Protein AF-A0A1M4UR06-F1 (afdb_monomer)

Nearest PDB structures (foldseek):
  6m9y-assembly1_C  TM=3.790E-01  e=8.085E-01  Branchiostoma floridae
  8igd-assembly1_A  TM=4.804E-01  e=3.059E+00  Arabidopsis thaliana
  8b9g-assembly1_A  TM=4.736E-01  e=4.671E+00  Drosophila melanogaster
  2rs7-assembly1_A  TM=3.138E-01  e=3.667E+00  Mus musculus

Radius of gyration: 26.56 Å; Cα contacts (8 Å, |Δi|>4): 134; chains: 1; bounding box: 46×49×88 Å

Mean predicted aligned error: 16.41 Å

Structure (mmCIF, N/CA/C/O backbone):
data_AF-A0A1M4UR06-F1
#
_entry.id   AF-A0A1M4UR06-F1
#
loop_
_atom_site.group_PDB
_atom_site.id
_atom_site.type_symbol
_atom_site.label_atom_id
_atom_site.label_alt_id
_atom_site.label_comp_id
_atom_site.label_asym_id
_atom_site.label_entity_id
_atom_site.label_seq_id
_atom_site.pdbx_PDB_ins_code
_atom_site.Cartn_x
_atom_site.Cartn_y
_atom_site.Cartn_z
_atom_site.occupancy
_atom_site.B_iso_or_equiv
_atom_site.auth_seq_id
_atom_site.auth_comp_id
_atom_site.auth_asym_id
_atom_site.auth_atom_id
_atom_site.pdbx_PDB_model_num
ATOM 1 N N . MET A 1 1 ? 0.671 31.818 74.593 1.00 42.94 1 MET A N 1
ATOM 2 C CA . MET A 1 1 ? 0.833 32.133 73.160 1.00 42.94 1 MET A CA 1
ATOM 3 C C . MET A 1 1 ? 1.018 30.823 72.368 1.00 42.94 1 MET A C 1
ATOM 5 O O . MET A 1 1 ? 2.056 30.606 71.779 1.00 42.94 1 MET A O 1
ATOM 9 N N . LYS A 1 2 ? 0.230 29.748 72.499 1.00 44.72 2 LYS A N 1
ATOM 10 C CA . LYS A 1 2 ? -1.156 29.493 72.053 1.00 44.72 2 LYS A CA 1
ATOM 11 C C . LYS A 1 2 ? -1.647 30.435 70.944 1.00 44.72 2 LYS A C 1
ATOM 13 O O . LYS A 1 2 ? -1.823 31.611 71.225 1.00 44.72 2 LYS A O 1
ATOM 18 N N . SER A 1 3 ? -1.887 29.864 69.756 1.00 50.59 3 SER A N 1
ATOM 19 C CA . SER A 1 3 ? -2.473 30.480 68.553 1.00 50.59 3 SER A CA 1
ATOM 20 C C . SER A 1 3 ? -1.582 31.484 67.808 1.00 50.59 3 SER A C 1
ATOM 22 O O . SER A 1 3 ? -1.768 32.674 68.020 1.00 50.59 3 SER A O 1
ATOM 24 N N . LEU A 1 4 ? -0.671 31.029 66.923 1.00 48.59 4 LEU A N 1
ATOM 25 C CA . LEU A 1 4 ? -0.334 31.772 65.679 1.00 48.59 4 LEU A CA 1
ATOM 26 C C . LEU A 1 4 ? 0.623 31.093 64.664 1.00 48.59 4 LEU A C 1
ATOM 28 O O . LEU A 1 4 ? 1.132 31.776 63.786 1.00 48.59 4 LEU A O 1
ATOM 32 N N . PHE A 1 5 ? 0.885 29.782 64.726 1.00 40.44 5 PHE A N 1
ATOM 33 C CA . PHE A 1 5 ? 1.752 29.104 63.733 1.00 40.44 5 PHE A CA 1
ATOM 34 C C . PHE A 1 5 ? 1.086 27.906 63.031 1.00 40.44 5 PHE A C 1
ATOM 36 O O . PHE A 1 5 ? 1.762 27.078 62.431 1.00 40.44 5 PHE A O 1
ATOM 43 N N . LEU A 1 6 ? -0.250 27.818 63.077 1.00 42.38 6 LEU A N 1
ATOM 44 C CA . LEU A 1 6 ? -1.029 26.707 62.502 1.00 42.38 6 LEU A CA 1
ATOM 45 C C . LEU A 1 6 ? -1.908 27.124 61.304 1.00 42.38 6 LEU A C 1
ATOM 47 O O . LEU A 1 6 ? -2.888 26.457 60.990 1.00 42.38 6 LEU A O 1
ATOM 51 N N . THR A 1 7 ? -1.583 28.233 60.640 1.00 47.56 7 THR A N 1
ATOM 52 C CA . THR A 1 7 ? -2.361 28.778 59.506 1.00 47.56 7 THR A CA 1
ATOM 53 C C . THR A 1 7 ? -1.515 29.059 58.263 1.00 47.56 7 THR A C 1
ATOM 55 O O . THR A 1 7 ? -1.962 29.759 57.363 1.00 47.56 7 THR A O 1
ATOM 58 N N . LEU A 1 8 ? -0.321 28.464 58.157 1.00 40.97 8 LEU A N 1
ATOM 59 C CA . LEU A 1 8 ? 0.510 28.527 56.943 1.00 40.97 8 LEU A CA 1
ATOM 60 C C . LEU A 1 8 ? 0.786 27.145 56.327 1.00 40.97 8 LEU A C 1
ATOM 62 O O . LEU A 1 8 ? 1.807 26.927 55.688 1.00 40.97 8 LEU A O 1
ATOM 66 N N . PHE A 1 9 ? -0.141 26.206 56.531 1.00 39.69 9 PHE A N 1
ATOM 67 C CA . PHE A 1 9 ? -0.163 24.899 55.858 1.00 39.69 9 PHE A CA 1
ATOM 68 C C . PHE A 1 9 ? -1.568 24.513 55.354 1.00 39.69 9 PHE A C 1
ATOM 70 O O . PHE A 1 9 ? -1.795 23.379 54.944 1.00 39.69 9 PHE A O 1
ATOM 77 N N . LEU A 1 10 ? -2.517 25.461 55.368 1.00 44.19 10 LEU A N 1
ATOM 78 C CA . LEU A 1 10 ? -3.932 25.235 55.041 1.00 44.19 10 LEU A CA 1
ATOM 79 C C . LEU A 1 10 ? -4.456 26.155 53.918 1.00 44.19 10 LEU A C 1
ATOM 81 O O . LEU A 1 10 ? -5.643 26.455 53.865 1.00 44.19 10 LEU A O 1
ATOM 85 N N . ALA A 1 11 ? -3.572 26.615 53.026 1.00 42.38 11 ALA A N 1
ATOM 86 C CA . ALA A 1 11 ? -3.932 27.448 51.869 1.00 42.38 11 ALA A CA 1
ATOM 87 C C . ALA A 1 11 ? -3.162 27.084 50.580 1.00 42.38 11 ALA A C 1
ATOM 89 O O . ALA A 1 11 ? -3.052 27.901 49.672 1.00 42.38 11 ALA A O 1
ATOM 90 N N . PHE A 1 12 ? -2.637 25.856 50.481 1.00 42.91 12 PHE A N 1
ATOM 91 C CA . PHE A 1 12 ? -2.037 25.321 49.245 1.00 42.91 12 PHE A CA 1
ATOM 92 C C . PHE A 1 12 ? -2.711 24.014 48.793 1.00 42.91 12 PHE A C 1
ATOM 94 O O . PHE A 1 12 ? -2.084 23.132 48.218 1.00 42.91 12 PHE A O 1
ATOM 101 N N . THR A 1 13 ? -4.002 23.852 49.085 1.00 44.31 13 THR A N 1
ATOM 102 C CA . THR A 1 13 ? -4.787 22.685 48.642 1.00 44.31 13 THR A CA 1
ATOM 103 C C . THR A 1 13 ? -5.923 23.034 47.687 1.00 44.31 13 THR A C 1
ATOM 105 O O . THR A 1 13 ? -6.651 22.138 47.272 1.00 44.31 13 THR A O 1
ATOM 108 N N . TRP A 1 14 ? -6.052 24.290 47.254 1.00 47.56 14 TRP A N 1
ATOM 109 C CA . TRP A 1 14 ? -7.056 24.687 46.263 1.00 47.56 14 TRP A CA 1
ATOM 110 C C . TRP A 1 14 ? -6.437 25.449 45.100 1.00 47.56 14 TRP A C 1
ATOM 112 O O . TRP A 1 14 ? -6.390 26.674 45.105 1.00 47.56 14 TRP A O 1
ATOM 122 N N . SER A 1 15 ? -5.953 24.673 44.128 1.00 47.75 15 SER A N 1
ATOM 123 C CA . SER A 1 15 ? -5.701 24.960 42.701 1.00 47.75 15 SER A CA 1
ATOM 124 C C . SER A 1 15 ? -4.523 24.057 42.325 1.00 47.75 15 SER A C 1
ATOM 126 O O . SER A 1 15 ? -3.389 24.357 42.660 1.00 47.75 15 SER A O 1
ATOM 128 N N . ILE A 1 16 ? -4.682 22.876 41.737 1.00 55.50 16 ILE A N 1
ATOM 129 C CA . ILE A 1 16 ? -5.225 22.622 40.403 1.00 55.50 16 ILE A CA 1
ATOM 130 C C . ILE A 1 16 ? -5.598 21.130 40.369 1.00 55.50 16 ILE A C 1
ATOM 132 O O . ILE A 1 16 ? -4.720 20.273 40.428 1.00 55.50 16 ILE A O 1
ATOM 136 N N . THR A 1 17 ? -6.882 20.795 40.255 1.00 46.97 17 THR A N 1
ATOM 137 C CA . THR A 1 17 ? -7.298 19.464 39.778 1.00 46.97 17 THR A CA 1
ATOM 138 C C . THR A 1 17 ? -8.282 19.606 38.629 1.00 46.97 17 THR A C 1
ATOM 140 O O . THR A 1 17 ? -9.327 18.976 38.601 1.00 46.97 17 THR A O 1
ATOM 143 N N . ASP A 1 18 ? -7.895 20.351 37.595 1.00 48.59 18 ASP A N 1
ATOM 144 C CA . ASP A 1 18 ? -8.393 20.058 36.251 1.00 48.59 18 ASP A CA 1
ATOM 145 C C . ASP A 1 18 ? -7.539 18.946 35.635 1.00 48.59 18 ASP A C 1
ATOM 147 O O . ASP A 1 18 ? -6.955 19.071 34.557 1.00 48.59 18 ASP A O 1
ATOM 151 N N . VAL A 1 19 ? -7.490 17.797 36.317 1.00 48.28 19 VAL A N 1
ATOM 152 C CA . VAL A 1 19 ? -7.328 16.544 35.590 1.00 48.28 19 VAL A CA 1
ATOM 153 C C . VAL A 1 19 ? -8.637 16.415 34.832 1.00 48.28 19 VAL A C 1
ATOM 155 O O . VAL A 1 19 ? -9.626 15.912 35.360 1.00 48.28 19 VAL A O 1
ATOM 158 N N . LYS A 1 20 ? -8.673 16.895 33.583 1.00 52.97 20 LYS A N 1
ATOM 159 C CA . LYS A 1 20 ? -9.646 16.387 32.621 1.00 52.97 20 LYS A CA 1
ATOM 160 C C . LYS A 1 20 ? -9.316 14.916 32.429 1.00 52.97 20 LYS A C 1
ATOM 162 O O . LYS A 1 20 ? -8.646 14.538 31.473 1.00 52.97 20 LYS A O 1
ATOM 167 N N . ALA A 1 21 ? -9.762 14.103 33.381 1.00 46.97 21 ALA A N 1
ATOM 168 C CA . ALA A 1 21 ? -9.947 12.686 33.223 1.00 46.97 21 ALA A CA 1
ATOM 169 C C . ALA A 1 21 ? -10.953 12.580 32.084 1.00 46.97 21 ALA A C 1
ATOM 171 O O . ALA A 1 21 ? -12.165 12.667 32.272 1.00 46.97 21 ALA A O 1
ATOM 172 N N . GLN A 1 22 ? -10.433 12.537 30.862 1.00 53.06 22 GLN A N 1
ATOM 173 C CA . GLN A 1 22 ? -11.206 12.077 29.735 1.00 53.06 22 GLN A CA 1
ATOM 174 C C . GLN A 1 22 ? -11.697 10.703 30.159 1.00 53.06 22 GLN A C 1
ATOM 176 O O . GLN A 1 22 ? -10.894 9.822 30.462 1.00 53.06 22 GLN A O 1
ATOM 181 N N . ASP A 1 23 ? -13.013 10.613 30.313 1.00 65.62 23 ASP A N 1
ATOM 182 C CA . ASP A 1 23 ? -13.714 9.455 30.837 1.00 65.62 23 ASP A CA 1
ATOM 183 C C . ASP A 1 23 ? -13.078 8.176 30.259 1.00 65.62 23 ASP A C 1
ATOM 185 O O . ASP A 1 23 ? -13.069 8.008 29.032 1.00 65.62 23 ASP A O 1
ATOM 189 N N . PRO A 1 24 ? -12.469 7.311 31.092 1.00 69.25 24 PRO A N 1
ATOM 190 C CA . PRO A 1 24 ? -11.714 6.158 30.609 1.00 69.25 24 PRO A CA 1
ATOM 191 C C . PRO A 1 24 ? -12.580 5.222 29.756 1.00 69.25 24 PRO A C 1
ATOM 193 O O . PRO A 1 24 ? -12.055 4.509 28.896 1.00 69.25 24 PRO A O 1
ATOM 196 N N . VAL A 1 25 ? -13.906 5.270 29.931 1.00 73.50 25 VAL A N 1
ATOM 197 C CA . VAL A 1 25 ? -14.874 4.589 29.067 1.00 73.50 25 VAL A CA 1
ATOM 198 C C . VAL A 1 25 ? -14.854 5.185 27.657 1.00 73.50 25 VAL A C 1
ATOM 200 O O . VAL A 1 25 ? -14.734 4.443 26.683 1.00 73.50 25 VAL A O 1
ATOM 203 N N . LYS A 1 26 ? -14.874 6.516 27.530 1.00 74.88 26 LYS A N 1
ATOM 204 C CA . LYS A 1 26 ? -14.858 7.218 26.236 1.00 74.88 26 LYS A CA 1
ATOM 205 C C . LYS A 1 26 ? -13.547 7.026 25.485 1.00 74.88 26 LYS A C 1
ATOM 207 O O . LYS A 1 26 ? -13.593 6.815 24.277 1.00 74.88 26 LYS A O 1
ATOM 212 N N . ILE A 1 27 ? -12.399 7.028 26.169 1.00 75.12 27 ILE A N 1
ATOM 213 C CA . ILE A 1 27 ? -11.103 6.773 25.511 1.00 75.12 27 ILE A CA 1
ATOM 214 C C . ILE A 1 27 ? -11.058 5.348 24.953 1.00 75.12 27 ILE A C 1
ATOM 216 O O . ILE A 1 27 ? -10.698 5.152 23.793 1.00 75.12 27 ILE A O 1
ATOM 220 N N . LYS A 1 28 ? -11.468 4.345 25.742 1.00 75.69 28 LYS A N 1
ATOM 221 C CA . LYS A 1 28 ? -11.537 2.953 25.268 1.00 75.69 28 LYS A CA 1
ATOM 222 C C . LYS A 1 28 ? -12.495 2.805 24.090 1.00 75.69 28 LYS A C 1
ATOM 224 O O . LYS A 1 28 ? -12.183 2.100 23.130 1.00 75.69 28 LYS A O 1
ATOM 229 N N . GLN A 1 29 ? -13.637 3.482 24.140 1.00 81.31 29 GLN A N 1
ATOM 230 C CA . GLN A 1 29 ? -14.634 3.442 23.079 1.00 81.31 29 GLN A CA 1
ATOM 231 C C . GLN A 1 29 ? -14.113 4.099 21.793 1.00 81.31 29 GLN A C 1
ATOM 233 O O . GLN A 1 29 ? -14.217 3.501 20.727 1.00 81.31 29 GLN A O 1
ATOM 238 N N . GLN A 1 30 ? -13.463 5.262 21.886 1.00 77.69 30 GLN A N 1
ATOM 239 C CA . GLN A 1 30 ? -12.812 5.928 20.752 1.00 77.69 30 GLN A CA 1
ATOM 240 C C . GLN A 1 30 ? -11.673 5.090 20.164 1.00 77.69 30 GLN A C 1
ATOM 242 O O . GLN A 1 30 ? -11.604 4.932 18.949 1.00 77.69 30 GLN A O 1
ATOM 247 N N . ALA A 1 31 ? -10.834 4.482 21.006 1.00 76.88 31 ALA A N 1
ATOM 248 C CA . ALA A 1 31 ? -9.782 3.572 20.556 1.00 76.88 31 ALA A CA 1
ATOM 249 C C . ALA A 1 31 ? -10.362 2.341 19.840 1.00 76.88 31 ALA A C 1
ATOM 251 O O . ALA A 1 31 ? -9.825 1.904 18.827 1.00 76.88 31 ALA A O 1
ATOM 252 N N . THR A 1 32 ? -11.494 1.818 20.319 1.00 79.88 32 THR A N 1
ATOM 253 C CA . THR A 1 32 ? -12.195 0.687 19.691 1.00 79.88 32 THR A CA 1
ATOM 254 C C . THR A 1 32 ? -12.816 1.084 18.353 1.00 79.88 32 THR A C 1
ATOM 256 O O . THR A 1 32 ? -12.733 0.324 17.392 1.00 79.88 32 THR A O 1
ATOM 259 N N . ILE A 1 33 ? -13.411 2.277 18.258 1.00 82.94 33 ILE A N 1
ATOM 260 C CA . ILE A 1 33 ? -13.949 2.824 17.004 1.00 82.94 33 ILE A CA 1
ATOM 261 C C . ILE A 1 33 ? -12.820 3.018 15.991 1.00 82.94 33 ILE A C 1
ATOM 263 O O . ILE A 1 33 ? -12.946 2.569 14.856 1.00 82.94 33 ILE A O 1
ATOM 267 N N . MET A 1 34 ? -11.696 3.599 16.413 1.00 80.31 34 MET A N 1
ATOM 268 C CA . MET A 1 34 ? -10.524 3.806 15.564 1.00 80.31 34 MET A CA 1
ATOM 269 C C . MET A 1 34 ? -9.916 2.477 15.096 1.00 80.31 34 MET A C 1
ATOM 271 O O . MET A 1 34 ? -9.649 2.313 13.908 1.00 80.31 34 MET A O 1
ATOM 275 N N . ALA A 1 35 ? -9.750 1.506 15.999 1.00 73.62 35 ALA A N 1
ATOM 276 C CA . ALA A 1 35 ? -9.251 0.175 15.661 1.00 73.62 35 ALA A CA 1
ATOM 277 C C . ALA A 1 35 ? -10.191 -0.541 14.680 1.00 73.62 35 ALA A C 1
ATOM 279 O O . ALA A 1 35 ? -9.749 -1.055 13.657 1.00 73.62 35 ALA A O 1
ATOM 280 N N . ASN A 1 36 ? -11.502 -0.515 14.931 1.00 76.19 36 ASN A N 1
ATOM 281 C CA . ASN A 1 36 ? -12.487 -1.099 14.024 1.00 76.19 36 ASN A CA 1
ATOM 282 C C . ASN A 1 36 ? -12.512 -0.399 12.661 1.00 76.19 36 ASN A C 1
ATOM 284 O O . ASN A 1 36 ? -12.626 -1.082 11.648 1.00 76.19 36 ASN A O 1
ATOM 288 N N . ALA A 1 37 ? -12.393 0.930 12.619 1.00 80.25 37 ALA A N 1
ATOM 289 C CA . ALA A 1 37 ? -12.311 1.690 11.376 1.00 80.25 37 ALA A CA 1
ATOM 290 C C . ALA A 1 37 ? -11.049 1.327 10.581 1.00 80.25 37 ALA A C 1
ATOM 292 O O . ALA A 1 37 ? -11.129 1.101 9.376 1.00 80.25 37 ALA A O 1
ATOM 293 N N . PHE A 1 38 ? -9.909 1.159 11.260 1.00 77.25 38 PHE A N 1
ATOM 294 C CA . PHE A 1 38 ? -8.671 0.672 10.652 1.00 77.25 38 PHE A CA 1
ATOM 295 C C . PHE A 1 38 ? -8.847 -0.728 10.043 1.00 77.25 38 PHE A C 1
ATOM 297 O O . PHE A 1 38 ? -8.577 -0.920 8.859 1.00 77.25 38 PHE A O 1
ATOM 304 N N . PHE A 1 39 ? -9.366 -1.694 10.810 1.00 73.50 39 PHE A N 1
ATOM 305 C CA . PHE A 1 39 ? -9.543 -3.073 10.332 1.00 73.50 39 PHE A CA 1
ATOM 306 C C . PHE A 1 39 ? -10.601 -3.217 9.240 1.00 73.50 39 PHE A C 1
ATOM 308 O O . PHE A 1 39 ? -10.466 -4.067 8.364 1.00 73.50 39 PHE A O 1
ATOM 315 N N . LYS A 1 40 ? -11.651 -2.394 9.276 1.00 75.38 40 LYS A N 1
ATOM 316 C CA . LYS A 1 40 ? -12.699 -2.378 8.248 1.00 75.38 40 LYS A CA 1
ATOM 317 C C . LYS A 1 40 ? -12.300 -1.581 7.004 1.00 75.38 40 LYS A C 1
ATOM 319 O O . LYS A 1 40 ? -13.082 -1.527 6.061 1.00 75.38 40 LYS A O 1
ATOM 324 N N . GLY A 1 41 ? -11.113 -0.968 6.988 1.00 68.25 41 GLY A N 1
ATOM 325 C CA . GLY A 1 41 ? -10.675 -0.108 5.891 1.00 68.25 41 GLY A CA 1
ATOM 326 C C . GLY A 1 41 ? -11.516 1.166 5.747 1.00 68.25 41 GLY A C 1
ATOM 327 O O . GLY A 1 41 ? -11.495 1.790 4.688 1.00 68.25 41 GLY A O 1
ATOM 328 N N . ASP A 1 42 ? -12.247 1.564 6.792 1.00 79.62 42 ASP A N 1
ATOM 329 C CA . ASP A 1 42 ? -12.998 2.817 6.830 1.00 79.62 42 ASP A CA 1
ATOM 330 C C . ASP A 1 42 ? -12.034 3.968 7.124 1.00 79.62 42 ASP A C 1
ATOM 332 O O . ASP A 1 42 ? -11.854 4.431 8.255 1.00 79.62 42 ASP A O 1
ATOM 336 N N . LEU A 1 43 ? -11.371 4.405 6.058 1.00 76.50 43 LEU A N 1
ATOM 337 C CA . LEU A 1 43 ? -10.371 5.461 6.113 1.00 76.50 43 LEU A CA 1
ATOM 338 C C . LEU A 1 43 ? -10.972 6.804 6.543 1.00 76.50 43 LEU A C 1
ATOM 340 O O . LEU A 1 43 ? -10.262 7.608 7.139 1.00 76.50 43 LEU A O 1
ATOM 344 N N . ASN A 1 44 ? -12.258 7.055 6.283 1.00 80.69 44 ASN A N 1
ATOM 345 C CA . ASN A 1 44 ? -12.897 8.312 6.666 1.00 80.69 44 ASN A CA 1
ATOM 346 C C . ASN A 1 44 ? -13.006 8.418 8.183 1.00 80.69 44 ASN A C 1
ATOM 348 O O . ASN A 1 44 ? -12.467 9.366 8.756 1.00 80.69 44 ASN A O 1
ATOM 352 N N . THR A 1 45 ? -13.596 7.401 8.812 1.00 80.94 45 THR A N 1
ATOM 353 C CA . THR A 1 45 ? -13.702 7.318 10.269 1.00 80.94 45 THR A CA 1
ATOM 354 C C . THR A 1 45 ? -12.316 7.237 10.908 1.00 80.94 45 THR A C 1
ATOM 356 O O . THR A 1 45 ? -12.047 7.923 11.889 1.00 80.94 45 THR A O 1
ATOM 359 N N . LEU A 1 46 ? -11.375 6.482 10.332 1.00 80.06 46 LEU A N 1
ATOM 360 C CA . LEU A 1 46 ? -10.007 6.419 10.855 1.00 80.06 46 LEU A CA 1
ATOM 361 C C . LEU A 1 46 ? -9.360 7.808 10.944 1.00 80.06 46 LEU A C 1
ATOM 363 O O . LEU A 1 46 ? -8.745 8.138 11.956 1.00 80.06 46 LEU A O 1
ATOM 367 N N . MET A 1 47 ? -9.502 8.627 9.902 1.00 80.62 47 MET A N 1
ATOM 368 C CA . MET A 1 47 ? -8.925 9.969 9.874 1.00 80.62 47 MET A CA 1
ATOM 369 C C . MET A 1 47 ? -9.633 10.915 10.849 1.00 80.62 47 MET A C 1
ATOM 371 O O . MET A 1 47 ? -8.959 11.704 11.499 1.00 80.62 47 MET A O 1
ATOM 375 N N . ASP A 1 48 ? -10.955 10.812 10.996 1.00 86.12 48 ASP A N 1
ATOM 376 C CA . ASP A 1 48 ? -11.732 11.688 11.884 1.00 86.12 48 ASP A CA 1
ATOM 377 C C . ASP A 1 48 ? -11.426 11.430 13.370 1.00 86.12 48 ASP A C 1
ATOM 379 O O . ASP A 1 48 ? -11.471 12.346 14.191 1.00 86.12 48 ASP A O 1
ATOM 383 N N . TYR A 1 49 ? -11.035 10.196 13.703 1.00 83.00 49 TYR A N 1
ATOM 384 C CA . TYR A 1 49 ? -10.590 9.803 15.043 1.00 83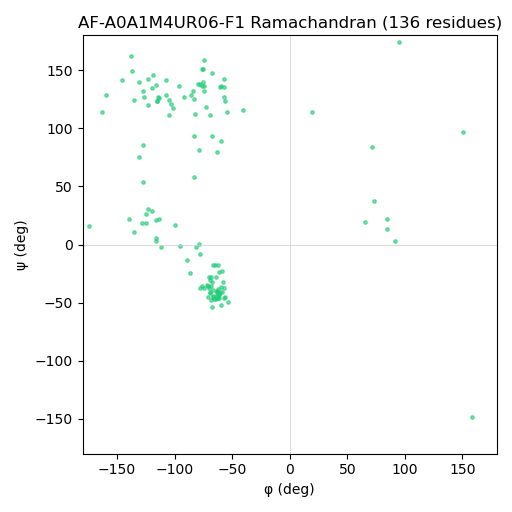.00 49 TYR A CA 1
ATOM 385 C C . TYR A 1 49 ? -9.058 9.835 15.216 1.00 83.00 49 TYR A C 1
ATOM 387 O O . TYR A 1 49 ? -8.556 9.576 16.311 1.00 83.00 49 TYR A O 1
ATOM 395 N N . THR A 1 50 ? -8.293 10.184 14.174 1.00 80.06 50 THR A N 1
ATOM 396 C CA . THR A 1 50 ? -6.836 10.363 14.274 1.00 80.06 50 THR A CA 1
ATOM 397 C C . THR A 1 50 ? -6.511 11.731 14.868 1.00 80.06 50 THR A C 1
ATOM 399 O O . THR A 1 50 ? -7.097 12.747 14.500 1.00 80.06 50 THR A O 1
ATOM 402 N N . TYR A 1 51 ? -5.523 11.788 15.766 1.00 78.88 51 TYR A N 1
ATOM 403 C CA . TYR A 1 51 ? -5.130 13.045 16.401 1.00 78.88 51 TYR A CA 1
ATOM 404 C C . TYR A 1 51 ? -4.737 14.117 15.355 1.00 78.88 51 TYR A C 1
ATOM 406 O O . TYR A 1 51 ? -3.841 13.870 14.540 1.00 78.88 51 TYR A O 1
ATOM 414 N N . PRO A 1 52 ? -5.323 15.333 15.384 1.00 77.19 52 PRO A N 1
ATOM 415 C CA . PRO A 1 52 ? -5.169 16.322 14.311 1.00 77.19 52 PRO A CA 1
ATOM 416 C C . PRO A 1 52 ? -3.725 16.734 14.013 1.00 77.19 52 PRO A C 1
ATOM 418 O O . PRO A 1 52 ? -3.378 17.000 12.865 1.00 77.19 52 PRO A O 1
ATOM 421 N N . LYS A 1 53 ? -2.843 16.752 15.022 1.00 76.81 53 LYS A N 1
ATOM 422 C CA . LYS A 1 53 ? -1.421 17.068 14.798 1.00 76.81 53 LYS A CA 1
ATOM 423 C C . LYS A 1 53 ? -0.690 15.964 14.031 1.00 76.81 53 LYS A C 1
ATOM 425 O O . LYS A 1 53 ? 0.272 16.270 13.335 1.00 76.81 53 LYS A O 1
ATOM 430 N N . VAL A 1 54 ? -1.134 14.709 14.143 1.00 72.75 54 VAL A N 1
ATOM 431 C CA . VAL A 1 54 ? -0.606 13.595 13.339 1.00 72.75 54 VAL A CA 1
ATOM 432 C C . VAL A 1 54 ? -1.022 13.792 11.887 1.00 72.75 54 VAL A C 1
ATOM 434 O O . VAL A 1 54 ? -0.158 13.798 11.020 1.00 72.75 54 VAL A O 1
ATOM 437 N N . LEU A 1 55 ? -2.301 14.096 11.633 1.00 76.06 55 LEU A N 1
ATOM 438 C CA . LEU A 1 55 ? -2.788 14.415 10.285 1.00 76.06 55 LEU A CA 1
ATOM 439 C C . LEU A 1 55 ? -2.022 15.587 9.666 1.00 76.06 55 LEU A C 1
ATOM 441 O O . LEU A 1 55 ? -1.585 15.502 8.522 1.00 76.06 55 LEU A O 1
ATOM 445 N N . ALA A 1 56 ? -1.821 16.664 10.429 1.00 75.50 56 ALA A N 1
ATOM 446 C CA . ALA A 1 56 ? -1.085 17.836 9.969 1.00 75.50 56 ALA A CA 1
ATOM 447 C C . ALA A 1 56 ? 0.376 17.499 9.620 1.00 75.50 56 ALA A C 1
ATOM 449 O O . ALA A 1 56 ? 0.862 17.901 8.565 1.00 75.50 56 ALA A O 1
ATOM 450 N N . ARG A 1 57 ? 1.061 16.706 10.457 1.00 74.00 57 ARG A N 1
ATOM 451 C CA . ARG A 1 57 ? 2.445 16.263 10.201 1.00 74.00 57 ARG A CA 1
ATOM 452 C C . ARG A 1 57 ? 2.556 15.279 9.035 1.00 74.00 57 ARG A C 1
ATOM 454 O O . ARG A 1 57 ? 3.560 15.299 8.334 1.00 74.00 57 ARG A O 1
ATOM 461 N N . SER A 1 58 ? 1.529 14.470 8.788 1.00 62.72 58 SER A N 1
ATOM 462 C CA . SER A 1 58 ? 1.456 13.556 7.641 1.00 62.72 58 SER A CA 1
ATOM 463 C C . SER A 1 58 ? 1.072 14.247 6.324 1.00 62.72 58 SER A C 1
ATOM 465 O O . SER A 1 58 ? 0.998 13.585 5.291 1.00 62.72 58 SER A O 1
ATOM 467 N N . GLY A 1 59 ? 0.851 15.569 6.323 1.00 73.44 59 GLY A N 1
ATOM 468 C CA . GLY A 1 59 ? 0.484 16.337 5.128 1.00 73.44 59 GLY A CA 1
ATOM 469 C C . GLY A 1 59 ? -1.014 16.334 4.804 1.00 73.44 59 GLY A C 1
ATOM 470 O O . GLY A 1 59 ? -1.388 16.574 3.658 1.00 73.44 59 GLY A O 1
ATOM 471 N N . GLY A 1 60 ? -1.867 16.068 5.797 1.00 79.00 60 GLY A N 1
ATOM 472 C CA . GLY A 1 60 ? -3.327 16.120 5.708 1.00 79.00 60 GLY A CA 1
ATOM 473 C C . GLY A 1 60 ? -4.002 14.778 5.403 1.00 79.00 60 GLY A C 1
ATOM 474 O O . GLY A 1 60 ? -3.350 13.770 5.121 1.00 79.00 60 GLY A O 1
ATOM 475 N N . LYS A 1 61 ? -5.344 14.788 5.442 1.00 71.12 61 LYS A N 1
ATOM 476 C CA . LYS A 1 61 ? -6.216 13.610 5.252 1.00 71.12 61 LYS A CA 1
ATOM 477 C C . LYS A 1 61 ? -5.894 12.870 3.944 1.00 71.12 61 LYS A C 1
ATOM 479 O O . LYS A 1 61 ? -5.615 11.677 3.945 1.00 71.12 61 LYS A O 1
ATOM 484 N N . ALA A 1 62 ? -5.815 13.608 2.836 1.00 67.75 62 ALA A N 1
ATOM 485 C CA . ALA A 1 62 ? -5.552 13.044 1.510 1.00 67.75 62 ALA A CA 1
ATOM 486 C C . ALA A 1 62 ? -4.188 12.336 1.404 1.00 67.75 62 ALA A C 1
ATOM 488 O O . ALA A 1 62 ? -4.089 11.246 0.843 1.00 67.75 62 ALA A O 1
ATOM 489 N N . LYS A 1 63 ? -3.132 12.931 1.971 1.00 64.12 63 LYS A N 1
ATOM 490 C CA . LYS A 1 63 ? -1.767 12.398 1.875 1.00 64.12 63 LYS A CA 1
ATOM 491 C C . LYS A 1 63 ? -1.581 11.171 2.764 1.00 64.12 63 LYS A C 1
ATOM 493 O O . LYS A 1 63 ? -0.963 10.196 2.353 1.00 64.12 63 LYS A O 1
ATOM 498 N N . MET A 1 64 ? -2.202 11.170 3.940 1.00 67.25 64 MET A N 1
ATOM 499 C CA . MET A 1 64 ? -2.180 10.014 4.829 1.00 67.25 64 MET A CA 1
ATOM 500 C C . MET A 1 64 ? -3.016 8.845 4.290 1.00 67.25 64 MET A C 1
ATOM 502 O O . MET A 1 64 ? -2.574 7.703 4.387 1.00 67.25 64 MET A O 1
ATOM 506 N N . MET A 1 65 ? -4.152 9.108 3.632 1.00 63.84 65 MET A N 1
ATOM 507 C CA . MET A 1 65 ? -4.886 8.076 2.886 1.00 63.84 65 MET A CA 1
ATOM 508 C C . MET A 1 65 ? -4.038 7.445 1.771 1.00 63.84 65 MET A C 1
ATOM 510 O O . MET A 1 65 ? -4.135 6.240 1.545 1.00 63.84 65 MET A O 1
ATOM 514 N N . ALA A 1 66 ? -3.189 8.228 1.098 1.00 60.03 66 ALA A N 1
ATOM 515 C CA . ALA A 1 66 ? -2.264 7.707 0.093 1.00 60.03 66 ALA A CA 1
ATOM 516 C C . ALA A 1 66 ? -1.144 6.849 0.718 1.00 60.03 66 ALA A C 1
ATOM 518 O O . ALA A 1 66 ? -0.850 5.771 0.200 1.00 60.03 66 ALA A O 1
ATOM 519 N N . SER A 1 67 ? -0.578 7.266 1.859 1.00 54.56 67 SER A N 1
ATOM 520 C CA . SER A 1 67 ? 0.504 6.542 2.550 1.00 54.56 67 SER A CA 1
ATOM 521 C C . SER A 1 67 ? 0.058 5.249 3.235 1.00 54.56 67 SER A C 1
ATOM 523 O O . SER A 1 67 ? 0.800 4.273 3.231 1.00 54.56 67 SER A O 1
ATOM 525 N N . ILE A 1 68 ? -1.160 5.200 3.791 1.00 61.38 68 ILE A N 1
ATOM 526 C CA . ILE A 1 68 ? -1.720 3.971 4.395 1.00 61.38 68 ILE A CA 1
ATOM 527 C C . ILE A 1 68 ? -1.847 2.858 3.346 1.00 61.38 68 ILE A C 1
ATOM 529 O O . ILE A 1 68 ? -1.840 1.673 3.670 1.00 61.38 68 ILE A O 1
ATOM 533 N N . LYS A 1 69 ? -1.939 3.239 2.072 1.00 57.06 69 LYS A N 1
ATOM 534 C CA . LYS A 1 69 ? -2.207 2.315 0.985 1.00 57.06 69 LYS A CA 1
ATOM 535 C C . LYS A 1 69 ? -0.930 1.657 0.434 1.00 57.06 69 LYS A C 1
ATOM 537 O O . LYS A 1 69 ? -1.054 0.586 -0.157 1.00 57.06 69 LYS A O 1
ATOM 542 N N . LYS A 1 70 ? 0.264 2.269 0.568 1.00 60.47 70 LYS A N 1
ATOM 543 C CA . LYS A 1 70 ? 1.500 1.844 -0.137 1.00 60.47 70 LYS A CA 1
ATOM 544 C C . LYS A 1 70 ? 2.784 2.353 0.542 1.00 60.47 70 LYS A C 1
ATOM 546 O O . LYS A 1 70 ? 2.933 3.558 0.724 1.00 60.47 70 LYS A O 1
ATOM 551 N N . ILE A 1 71 ? 3.746 1.464 0.825 1.00 64.88 71 ILE A N 1
ATOM 552 C CA . ILE A 1 71 ? 5.119 1.846 1.213 1.00 64.88 71 ILE A CA 1
ATOM 553 C C . ILE A 1 71 ? 6.045 1.594 0.010 1.00 64.88 71 ILE A C 1
ATOM 555 O O . ILE A 1 71 ? 6.243 0.432 -0.357 1.00 64.88 71 ILE A O 1
ATOM 559 N N . PRO A 1 72 ? 6.593 2.635 -0.642 1.00 66.12 72 PRO A N 1
ATOM 560 C CA . PRO A 1 72 ? 7.565 2.449 -1.713 1.00 66.12 72 PRO A CA 1
ATOM 561 C C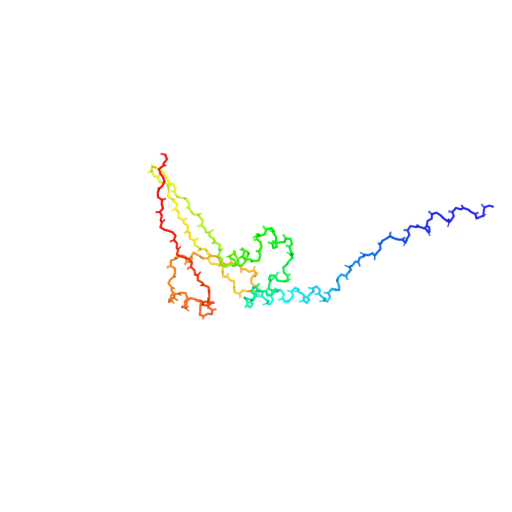 . PRO A 1 72 ? 8.928 2.032 -1.142 1.00 66.12 72 PRO A C 1
ATOM 563 O O . PRO A 1 72 ? 9.438 2.647 -0.208 1.00 66.12 72 PRO A O 1
ATOM 566 N N . GLN A 1 73 ? 9.532 0.997 -1.725 1.00 75.31 73 GLN A N 1
ATOM 567 C CA . GLN A 1 73 ? 10.913 0.589 -1.475 1.00 75.31 73 GLN A CA 1
ATOM 568 C C . GLN A 1 73 ? 11.795 1.071 -2.627 1.00 75.31 73 GLN A C 1
ATOM 570 O O . GLN A 1 73 ? 11.635 0.620 -3.762 1.00 75.31 73 GLN A O 1
ATOM 575 N N . HIS A 1 74 ? 12.758 1.937 -2.317 1.00 77.12 74 HIS A N 1
ATOM 576 C CA . HIS A 1 74 ? 13.821 2.336 -3.236 1.00 77.12 74 HIS A CA 1
ATOM 577 C C . HIS A 1 74 ? 15.032 1.414 -3.055 1.00 77.12 74 HIS A C 1
ATOM 579 O O . HIS A 1 74 ? 15.520 1.231 -1.942 1.00 77.12 74 HIS A O 1
ATOM 585 N N . SER A 1 75 ? 15.511 0.829 -4.148 1.00 76.88 75 SER A N 1
ATOM 586 C CA . SER A 1 75 ? 16.718 0.001 -4.197 1.00 76.88 75 SER A CA 1
ATOM 587 C C . SER A 1 75 ? 17.768 0.670 -5.077 1.00 76.88 75 SER A C 1
ATOM 589 O O . SER A 1 75 ? 17.431 1.194 -6.140 1.00 76.88 75 SER A O 1
ATOM 591 N N . SER A 1 76 ? 19.022 0.661 -4.622 1.00 86.19 76 SER A N 1
ATOM 592 C CA . SER A 1 76 ? 20.191 1.089 -5.391 1.00 86.19 76 SER A CA 1
ATOM 593 C C . SER A 1 76 ? 21.220 -0.034 -5.373 1.00 86.19 76 SER A C 1
ATOM 595 O O . SER A 1 76 ? 21.548 -0.549 -4.303 1.00 86.19 76 SER A O 1
ATOM 597 N N . ILE A 1 77 ? 21.681 -0.446 -6.550 1.00 86.62 77 ILE A N 1
ATOM 598 C CA . ILE A 1 77 ? 22.633 -1.542 -6.734 1.00 86.62 77 ILE A CA 1
ATOM 599 C C . ILE A 1 77 ? 23.840 -0.987 -7.484 1.00 86.62 77 ILE A C 1
ATOM 601 O O . ILE A 1 77 ? 23.701 -0.515 -8.611 1.00 86.62 77 ILE A O 1
ATOM 605 N 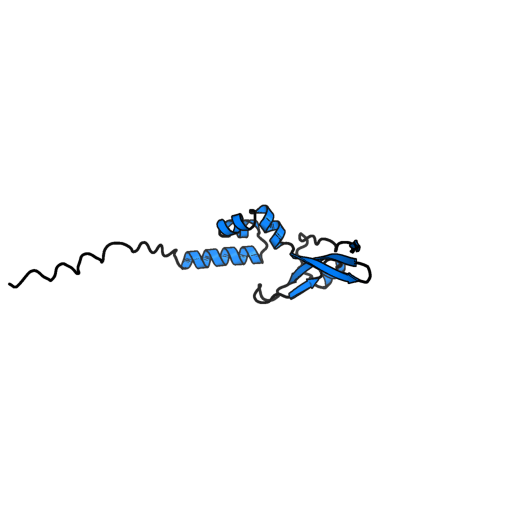N . ASN A 1 78 ? 25.022 -1.063 -6.877 1.00 89.56 78 ASN A N 1
ATOM 606 C CA . ASN A 1 78 ? 26.265 -0.649 -7.527 1.00 89.56 78 ASN A CA 1
ATOM 607 C C . ASN A 1 78 ? 26.684 -1.687 -8.575 1.00 89.56 78 ASN A C 1
ATOM 609 O O . ASN A 1 78 ? 26.651 -2.892 -8.312 1.00 89.56 78 ASN A O 1
ATOM 613 N N . VAL A 1 79 ? 27.101 -1.219 -9.748 1.00 88.81 79 VAL A N 1
ATOM 614 C CA . VAL A 1 79 ? 27.617 -2.045 -10.849 1.00 88.81 79 VAL A CA 1
ATOM 615 C C . VAL A 1 79 ? 28.849 -1.357 -11.458 1.00 88.81 79 VAL A C 1
ATOM 617 O O . VAL A 1 79 ? 29.056 -0.166 -11.239 1.00 88.81 79 VAL A O 1
ATOM 620 N N . PRO A 1 80 ? 29.703 -2.049 -12.230 1.00 91.12 80 PRO A N 1
ATOM 621 C CA . PRO A 1 80 ? 30.827 -1.383 -12.885 1.00 91.12 80 PRO A CA 1
ATOM 622 C C . PRO A 1 80 ? 30.360 -0.217 -13.776 1.00 91.12 80 PRO A C 1
ATOM 624 O O . PRO A 1 80 ? 29.551 -0.411 -14.682 1.00 91.12 80 PRO A O 1
ATOM 627 N N . GLY A 1 81 ? 30.875 0.990 -13.518 1.00 89.44 81 GLY A N 1
ATOM 628 C CA . GLY A 1 81 ? 30.555 2.207 -14.276 1.00 89.44 81 GLY A CA 1
ATOM 629 C C . GLY A 1 81 ? 29.385 3.044 -13.740 1.00 89.44 81 GLY A C 1
ATOM 630 O O . GLY A 1 81 ? 29.033 4.033 -14.387 1.00 89.44 81 GLY A O 1
ATOM 631 N N . GLY A 1 82 ? 28.780 2.671 -12.604 1.00 91.88 82 GLY A N 1
ATOM 632 C CA . GLY A 1 82 ? 27.752 3.479 -11.948 1.00 91.88 82 GLY A CA 1
ATOM 633 C C . GLY A 1 82 ? 26.830 2.699 -11.004 1.00 91.88 82 GLY A C 1
ATOM 634 O O . GLY A 1 82 ? 27.215 1.703 -10.394 1.00 91.88 82 GLY A O 1
ATOM 635 N N . TYR A 1 83 ? 25.572 3.123 -10.892 1.00 88.81 83 TYR A N 1
ATOM 636 C CA . TYR A 1 83 ? 24.577 2.469 -10.036 1.00 88.81 83 TYR A CA 1
ATOM 637 C C . TYR A 1 83 ? 23.220 2.328 -10.728 1.00 88.81 83 TYR A C 1
ATOM 639 O O . TYR A 1 83 ? 22.825 3.130 -11.568 1.00 88.81 83 TYR A O 1
ATOM 647 N N . VAL A 1 84 ? 22.480 1.281 -10.377 1.00 89.69 84 VAL A N 1
ATOM 648 C CA . VAL A 1 84 ? 21.138 1.000 -10.893 1.00 89.69 84 VAL A CA 1
ATOM 649 C C . VAL A 1 84 ? 20.118 1.271 -9.800 1.00 89.69 84 VAL A C 1
ATOM 651 O O . VAL A 1 84 ? 20.224 0.727 -8.705 1.00 89.69 84 VAL A O 1
ATOM 654 N N . THR A 1 85 ? 19.093 2.061 -10.111 1.00 90.00 85 THR A N 1
ATOM 655 C CA . THR A 1 85 ? 17.971 2.321 -9.198 1.00 90.00 85 THR A CA 1
ATOM 656 C C . THR A 1 85 ? 16.701 1.620 -9.653 1.00 90.00 85 THR A C 1
ATOM 658 O O . THR A 1 85 ? 16.399 1.573 -10.847 1.00 90.00 85 THR A O 1
ATOM 661 N N . SER A 1 86 ? 15.934 1.102 -8.698 1.00 83.00 86 SER A N 1
ATOM 662 C CA . SER A 1 86 ? 14.587 0.581 -8.930 1.00 83.00 86 SER A CA 1
ATOM 663 C C . SER A 1 86 ? 13.694 0.844 -7.720 1.00 83.00 86 SER A C 1
ATOM 665 O O . SER A 1 86 ? 14.141 0.755 -6.575 1.00 83.00 86 SER A O 1
ATOM 667 N N . THR A 1 87 ? 12.431 1.178 -7.969 1.00 83.62 87 THR A N 1
ATOM 668 C CA . THR A 1 87 ? 11.403 1.403 -6.954 1.00 83.62 87 THR A CA 1
ATOM 669 C C . THR A 1 87 ? 10.337 0.323 -7.073 1.00 83.62 87 THR A C 1
ATOM 671 O O . THR A 1 87 ? 9.757 0.132 -8.140 1.00 83.62 87 THR A O 1
ATOM 674 N N . SER A 1 88 ? 10.047 -0.373 -5.978 1.00 80.75 88 SER A N 1
ATOM 675 C CA 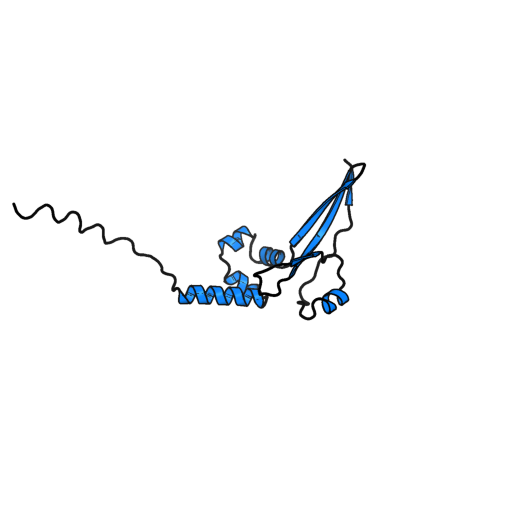. SER A 1 88 ? 8.990 -1.388 -5.928 1.00 80.75 88 SER A CA 1
ATOM 676 C C . SER A 1 88 ? 8.085 -1.160 -4.718 1.00 80.75 88 SER A C 1
ATOM 678 O O . SER A 1 88 ? 8.582 -0.792 -3.655 1.00 80.75 88 SER A O 1
ATOM 680 N N . PRO A 1 89 ? 6.760 -1.329 -4.836 1.00 82.81 89 PRO A N 1
ATOM 681 C CA . PRO A 1 89 ? 5.882 -1.231 -3.681 1.00 82.81 89 PRO A CA 1
ATOM 682 C C . PRO A 1 89 ? 5.978 -2.482 -2.804 1.00 82.81 89 PRO A C 1
ATOM 684 O O . PRO A 1 89 ? 5.989 -3.616 -3.298 1.00 82.81 89 PRO A O 1
ATOM 687 N N . LEU A 1 90 ? 5.970 -2.257 -1.493 1.00 83.19 90 LEU A N 1
ATOM 688 C CA . LEU A 1 90 ? 5.812 -3.298 -0.488 1.00 83.19 90 LEU A CA 1
ATOM 689 C C . LEU A 1 90 ? 4.353 -3.401 -0.048 1.00 83.19 90 LEU A C 1
ATOM 691 O O . LEU A 1 90 ? 3.691 -2.395 0.222 1.00 83.19 90 LEU A O 1
ATOM 695 N N . MET A 1 91 ? 3.874 -4.637 0.067 1.00 81.56 91 MET A N 1
ATOM 696 C CA . MET A 1 91 ? 2.596 -4.963 0.686 1.00 81.56 91 MET A CA 1
ATOM 697 C C . MET A 1 91 ? 2.844 -5.531 2.080 1.00 81.56 91 MET A C 1
ATOM 699 O O . MET A 1 91 ? 3.520 -6.547 2.226 1.00 81.56 91 MET A O 1
ATOM 703 N N . GLY A 1 92 ? 2.282 -4.875 3.094 1.00 82.50 92 GLY A N 1
ATOM 704 C CA . GLY A 1 92 ? 2.243 -5.388 4.459 1.00 82.50 92 GLY A CA 1
ATOM 705 C C . GLY A 1 92 ? 1.032 -6.295 4.660 1.00 82.50 92 GLY A C 1
ATOM 706 O O . GLY A 1 92 ? -0.094 -5.904 4.359 1.00 82.50 92 GLY A O 1
ATOM 707 N N . ILE A 1 93 ? 1.263 -7.493 5.186 1.00 80.12 93 ILE A N 1
ATOM 708 C CA . ILE A 1 93 ? 0.235 -8.478 5.515 1.00 80.12 93 ILE A CA 1
ATOM 709 C C . ILE A 1 93 ? 0.313 -8.756 7.008 1.00 80.12 93 ILE A C 1
ATOM 711 O O . ILE A 1 93 ? 1.395 -8.963 7.558 1.00 80.12 93 ILE A O 1
ATOM 715 N N . SER A 1 94 ? -0.847 -8.786 7.653 1.00 80.06 94 SER A N 1
ATOM 716 C CA . SER A 1 94 ? -0.970 -9.188 9.044 1.00 80.06 94 SER A CA 1
ATOM 717 C C . SER A 1 94 ? -2.158 -10.128 9.214 1.00 80.06 94 SER A C 1
ATOM 719 O O . SER A 1 94 ? -3.282 -9.794 8.839 1.00 80.06 94 SER A O 1
ATOM 721 N N . GLY A 1 95 ? -1.899 -11.314 9.768 1.00 75.69 95 GLY A N 1
ATOM 722 C CA . GLY A 1 95 ? -2.927 -12.317 10.059 1.00 75.69 95 GLY A CA 1
ATOM 723 C C . GLY A 1 95 ? -3.555 -12.182 11.450 1.00 75.69 95 GLY A C 1
ATOM 724 O O . GLY A 1 95 ? -4.586 -12.793 11.711 1.00 75.69 95 GLY A O 1
ATOM 725 N N . ASP A 1 96 ? -2.960 -11.386 12.340 1.00 77.62 96 ASP A N 1
ATOM 726 C CA . ASP A 1 96 ? -3.314 -11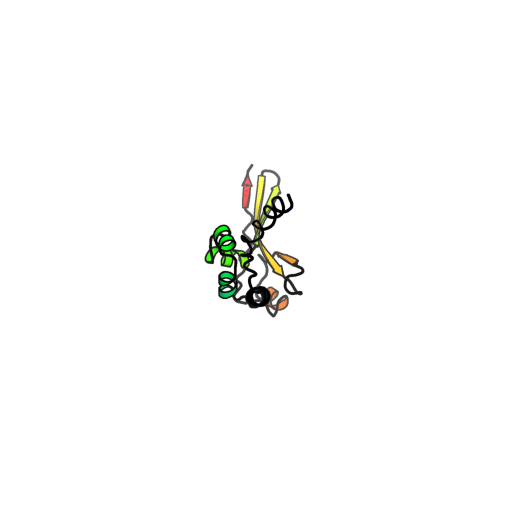.305 13.765 1.00 77.62 96 ASP A CA 1
ATOM 727 C C . ASP A 1 96 ? -3.863 -9.932 14.186 1.00 77.62 96 ASP A C 1
ATOM 729 O O . ASP A 1 96 ? -3.851 -9.572 15.368 1.00 77.62 96 ASP A O 1
ATOM 733 N N . GLY A 1 97 ? -4.363 -9.163 13.216 1.00 73.38 97 GLY A N 1
ATOM 734 C CA . GLY A 1 97 ? -4.889 -7.824 13.462 1.00 73.38 97 GLY A CA 1
ATOM 735 C C . GLY A 1 97 ? -3.790 -6.797 13.739 1.00 73.38 97 GLY A C 1
ATOM 736 O O . GLY A 1 97 ? -3.962 -5.910 14.568 1.00 73.38 97 GLY A O 1
ATOM 737 N N . GLY A 1 98 ? -2.654 -6.900 13.055 1.00 74.19 98 GLY A N 1
ATOM 738 C CA . GLY A 1 98 ? -1.594 -5.896 13.073 1.00 74.19 98 GLY A CA 1
ATOM 739 C C . GLY A 1 98 ? -0.608 -6.017 14.232 1.00 74.19 98 GLY A C 1
ATOM 740 O O . GLY A 1 98 ? 0.154 -5.074 14.447 1.00 74.19 98 GLY A O 1
ATOM 741 N N . LYS A 1 99 ? -0.598 -7.132 14.976 1.00 69.31 99 LYS A N 1
ATOM 742 C CA . LYS A 1 99 ? 0.406 -7.375 16.028 1.00 69.31 99 LYS A CA 1
ATOM 743 C C . LYS A 1 99 ? 1.728 -7.828 15.412 1.00 69.31 99 LYS A C 1
ATOM 745 O O . LYS A 1 99 ? 2.785 -7.400 15.866 1.00 69.31 99 LYS A O 1
ATOM 750 N N . THR A 1 100 ? 1.663 -8.633 14.354 1.00 69.38 100 THR A N 1
ATOM 751 C CA . THR A 1 100 ? 2.811 -9.021 13.529 1.00 69.38 100 THR A CA 1
ATOM 752 C C . THR A 1 100 ? 2.577 -8.643 12.072 1.00 69.38 100 THR A C 1
ATOM 754 O O . THR A 1 100 ? 1.456 -8.705 11.564 1.00 69.38 100 THR A O 1
ATOM 757 N N . TRP A 1 101 ? 3.647 -8.209 11.403 1.00 83.88 101 TRP A N 1
ATOM 758 C CA . TRP A 1 101 ? 3.608 -7.742 10.019 1.00 83.88 101 TRP A CA 1
ATOM 759 C C . TRP A 1 101 ? 4.656 -8.467 9.182 1.00 83.88 101 TRP A C 1
ATOM 761 O O . TRP A 1 101 ? 5.825 -8.543 9.559 1.00 83.88 101 TRP A O 1
ATOM 771 N N . THR A 1 102 ? 4.240 -8.958 8.020 1.00 80.06 102 THR A N 1
ATOM 772 C CA . THR A 1 102 ? 5.121 -9.493 6.980 1.00 80.06 102 THR A CA 1
ATOM 773 C C . THR A 1 102 ? 5.030 -8.592 5.759 1.00 80.06 102 THR A C 1
ATOM 775 O O . THR A 1 102 ? 3.935 -8.318 5.275 1.00 80.06 102 THR A O 1
ATOM 778 N N . PHE A 1 103 ? 6.172 -8.123 5.260 1.00 84.31 103 PHE A N 1
ATOM 779 C CA . PHE A 1 103 ? 6.236 -7.262 4.083 1.00 84.31 103 PHE A CA 1
ATOM 780 C C . PHE A 1 103 ? 6.737 -8.065 2.888 1.00 84.31 103 PHE A C 1
ATOM 782 O O . PHE A 1 103 ? 7.809 -8.663 2.951 1.00 84.31 103 PHE A O 1
ATOM 789 N N . ILE A 1 104 ? 5.965 -8.074 1.804 1.00 81.00 104 ILE A N 1
ATOM 790 C CA . ILE A 1 104 ? 6.320 -8.752 0.554 1.00 81.00 104 ILE A CA 1
ATOM 791 C C . ILE A 1 104 ? 6.413 -7.744 -0.591 1.00 81.00 104 ILE A C 1
ATOM 793 O O . ILE A 1 104 ? 5.656 -6.770 -0.637 1.00 81.00 104 ILE A O 1
ATOM 797 N N . SER A 1 105 ? 7.331 -7.975 -1.530 1.00 81.94 105 SER A N 1
ATOM 798 C CA . SER A 1 105 ? 7.405 -7.172 -2.752 1.00 81.94 105 SER A CA 1
ATOM 799 C C . SER A 1 105 ? 6.238 -7.529 -3.663 1.00 81.94 105 SER A C 1
ATOM 801 O O . SER A 1 105 ? 6.092 -8.679 -4.076 1.00 81.94 105 SER A O 1
ATOM 803 N N . ALA A 1 106 ? 5.386 -6.547 -3.950 1.00 77.62 106 ALA A N 1
ATOM 804 C CA . ALA A 1 106 ? 4.133 -6.772 -4.667 1.00 77.62 106 ALA A CA 1
ATOM 805 C C . ALA A 1 106 ? 4.120 -6.153 -6.074 1.00 77.62 106 ALA A C 1
ATOM 807 O O . ALA A 1 106 ? 3.156 -6.328 -6.816 1.00 77.62 106 ALA A O 1
ATOM 808 N N . GLY A 1 107 ? 5.196 -5.462 -6.468 1.00 75.44 107 GLY A N 1
ATOM 809 C CA . GLY A 1 107 ? 5.271 -4.714 -7.730 1.00 75.44 107 GLY A CA 1
ATOM 810 C C . GLY A 1 107 ? 5.143 -5.548 -9.008 1.00 75.44 107 GLY A C 1
ATOM 811 O O . GLY A 1 107 ? 4.845 -4.984 -10.059 1.00 75.44 107 GLY A O 1
ATOM 812 N N . ASN A 1 108 ? 5.338 -6.868 -8.920 1.00 77.19 108 ASN A N 1
ATOM 813 C CA . ASN A 1 108 ? 5.279 -7.796 -10.055 1.00 77.19 108 ASN A CA 1
ATOM 814 C C . ASN A 1 108 ? 4.137 -8.822 -9.948 1.00 77.19 108 ASN A C 1
ATOM 816 O O . ASN A 1 108 ? 4.024 -9.690 -10.809 1.00 77.19 108 ASN A O 1
ATOM 820 N N . MET A 1 109 ? 3.294 -8.738 -8.915 1.00 79.00 109 MET A N 1
ATOM 821 C CA . MET A 1 109 ? 2.270 -9.747 -8.644 1.00 79.00 109 MET A CA 1
ATOM 822 C C . MET A 1 109 ? 1.016 -9.488 -9.492 1.00 79.00 109 MET A C 1
ATOM 824 O O . MET A 1 109 ? 0.446 -8.392 -9.485 1.00 79.00 109 MET A O 1
ATOM 828 N N . GLY A 1 110 ? 0.583 -10.491 -10.257 1.00 80.31 110 GLY A N 1
ATOM 829 C CA . GLY A 1 110 ? -0.606 -10.383 -11.106 1.00 80.31 110 GLY A CA 1
ATOM 830 C C . GLY A 1 110 ? -1.910 -10.442 -10.302 1.00 80.31 110 GLY A C 1
ATOM 831 O O . GLY A 1 110 ? -1.959 -11.007 -9.214 1.00 80.31 110 GLY A O 1
ATOM 832 N N . LYS A 1 111 ? -3.023 -9.934 -10.859 1.00 78.88 111 LYS A N 1
ATOM 833 C CA . LYS A 1 111 ? -4.347 -10.010 -10.196 1.00 78.88 111 LYS A CA 1
ATOM 834 C C . LYS A 1 111 ? -4.772 -11.447 -9.859 1.00 78.88 111 LYS A C 1
ATOM 836 O O . LYS A 1 111 ? -5.393 -11.668 -8.825 1.00 78.88 111 LYS A O 1
ATOM 841 N N . ALA A 1 112 ? -4.462 -12.407 -10.733 1.00 83.44 112 ALA A N 1
ATOM 842 C CA . ALA A 1 112 ? -4.801 -13.816 -10.529 1.00 83.44 112 ALA A CA 1
ATOM 843 C C . ALA A 1 112 ? -4.024 -14.423 -9.350 1.00 83.44 112 ALA A C 1
ATOM 845 O O . ALA A 1 112 ? -4.618 -15.056 -8.482 1.00 83.44 112 ALA A O 1
ATOM 846 N N . GLU A 1 113 ? -2.722 -14.151 -9.287 1.00 83.38 113 GLU A N 1
ATOM 847 C CA . GLU A 1 113 ? -1.836 -14.593 -8.210 1.00 83.38 113 GLU A CA 1
ATOM 848 C C . GLU A 1 113 ? -2.233 -13.963 -6.869 1.00 83.38 113 GLU A C 1
ATOM 850 O O . GLU A 1 113 ? -2.394 -14.668 -5.876 1.00 83.38 113 GLU A O 1
ATOM 855 N N . LEU A 1 114 ? -2.533 -12.659 -6.858 1.00 80.31 114 LEU A N 1
ATOM 856 C CA . LEU A 1 114 ? -3.051 -11.967 -5.675 1.00 80.31 114 LEU A CA 1
ATOM 857 C C . LEU A 1 114 ? -4.361 -12.577 -5.175 1.00 80.31 114 LEU A C 1
ATOM 859 O O . LEU A 1 114 ? -4.532 -12.745 -3.974 1.00 80.31 114 LEU A O 1
ATOM 863 N N . LYS A 1 115 ? -5.278 -12.945 -6.077 1.00 81.62 115 LYS A N 1
ATOM 864 C CA . LYS A 1 115 ? -6.547 -13.582 -5.702 1.00 81.62 115 LYS A CA 1
ATOM 865 C C . LYS A 1 115 ? -6.343 -14.990 -5.137 1.00 81.62 115 LYS A C 1
ATOM 867 O O . LYS A 1 115 ? -7.080 -15.391 -4.241 1.00 81.62 115 LYS A O 1
ATOM 872 N N . GLN A 1 116 ? -5.366 -15.731 -5.655 1.00 84.81 116 GLN A N 1
ATOM 873 C CA . GLN A 1 116 ? -5.041 -17.074 -5.179 1.00 84.81 116 GLN A CA 1
ATOM 874 C C . GLN A 1 116 ? -4.379 -17.042 -3.797 1.00 84.81 116 GLN A C 1
ATOM 876 O O . GLN A 1 116 ? -4.761 -17.813 -2.921 1.00 84.81 116 GLN A O 1
ATOM 881 N N . LEU A 1 117 ? -3.414 -16.142 -3.593 1.00 82.12 117 LEU A N 1
ATOM 882 C CA . LEU A 1 117 ? -2.686 -16.010 -2.328 1.00 82.12 117 LEU A CA 1
ATOM 883 C C . LEU A 1 117 ? -3.521 -15.301 -1.253 1.00 82.12 117 LEU A C 1
ATOM 885 O O . LEU A 1 117 ? -3.465 -15.657 -0.077 1.00 82.12 117 LEU A O 1
ATOM 889 N N . PHE A 1 118 ? -4.331 -14.322 -1.657 1.00 82.69 118 PHE A N 1
ATOM 890 C CA . PHE A 1 118 ? -5.117 -13.467 -0.773 1.00 82.69 118 PHE A CA 1
ATOM 891 C C . PHE A 1 118 ? -6.579 -13.398 -1.257 1.00 82.69 118 PHE A C 1
ATOM 893 O O . PHE A 1 118 ? -7.025 -12.384 -1.789 1.00 82.69 118 PHE A O 1
ATOM 900 N N . PRO A 1 119 ? -7.3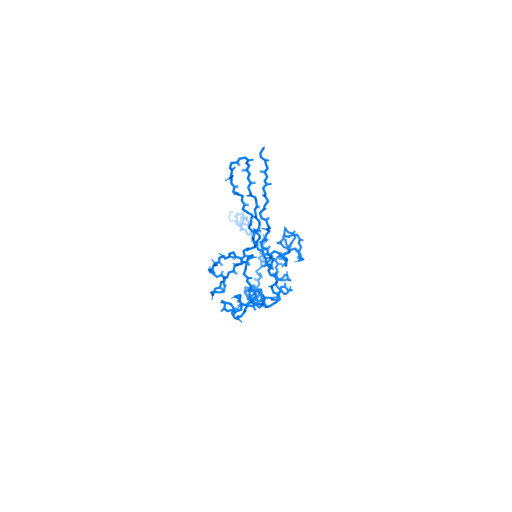94 -14.445 -1.044 1.00 79.88 119 PRO A N 1
ATOM 901 C CA . PRO A 1 119 ? -8.773 -14.500 -1.548 1.00 79.88 119 PRO A CA 1
ATOM 902 C C . PRO A 1 119 ? -9.713 -13.445 -0.941 1.00 79.88 119 PRO A C 1
ATOM 904 O O . PRO A 1 119 ? -10.768 -13.165 -1.502 1.00 79.88 119 PRO A O 1
ATOM 907 N N . LYS A 1 120 ? -9.331 -12.845 0.195 1.00 76.56 120 LYS A N 1
ATOM 908 C CA . LYS A 1 120 ? -10.030 -11.717 0.839 1.00 76.56 120 LYS A CA 1
ATOM 909 C C . LYS A 1 120 ? -9.381 -10.360 0.536 1.00 76.56 120 LYS A C 1
ATOM 911 O O . LYS A 1 120 ? -9.601 -9.401 1.272 1.00 76.56 120 LYS A O 1
ATOM 916 N N . PHE A 1 121 ? -8.531 -10.284 -0.486 1.00 75.50 121 PHE A N 1
ATOM 917 C CA . PHE A 1 121 ? -7.849 -9.053 -0.860 1.00 75.50 121 PHE A CA 1
ATOM 918 C C . PHE A 1 121 ? -8.857 -7.958 -1.208 1.00 75.50 121 PHE A C 1
ATOM 920 O O . PHE A 1 121 ? -9.832 -8.196 -1.919 1.00 75.50 121 PHE A O 1
ATOM 927 N N . ASN A 1 122 ? -8.618 -6.743 -0.719 1.00 74.56 122 ASN A N 1
ATOM 928 C CA . ASN A 1 122 ? -9.457 -5.604 -1.059 1.00 74.56 122 ASN A CA 1
ATOM 929 C C . ASN A 1 122 ? -9.242 -5.232 -2.535 1.00 74.56 122 ASN A C 1
ATOM 931 O O . AS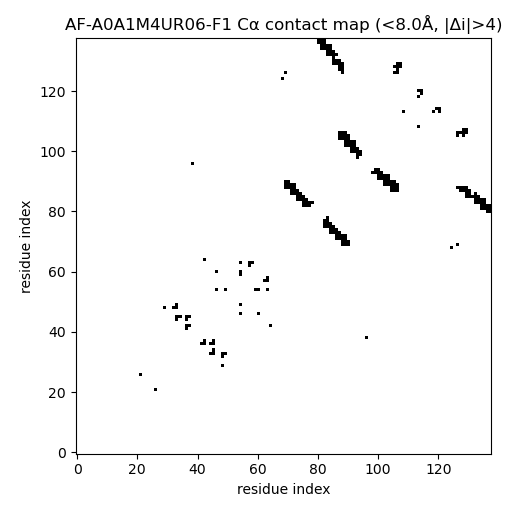N A 1 122 ? -8.179 -4.738 -2.903 1.00 74.56 122 ASN A O 1
ATOM 935 N N . HIS A 1 123 ? -10.253 -5.436 -3.378 1.00 72.44 123 HIS A N 1
ATOM 936 C CA . HIS A 1 123 ? -10.156 -5.176 -4.817 1.00 72.44 123 HIS A CA 1
ATOM 937 C C . HIS A 1 123 ? -9.999 -3.685 -5.167 1.00 72.44 123 HIS A C 1
ATOM 939 O O . HIS A 1 123 ? -9.520 -3.369 -6.256 1.00 72.44 123 HIS A O 1
ATOM 945 N N . ASP A 1 124 ? -10.315 -2.778 -4.238 1.00 72.94 124 ASP A N 1
ATOM 946 C CA . ASP A 1 124 ? -10.108 -1.334 -4.403 1.00 72.94 124 ASP A CA 1
ATOM 947 C C . ASP A 1 124 ? -8.636 -0.932 -4.183 1.00 72.94 124 ASP A C 1
ATOM 949 O O . ASP A 1 124 ? -8.238 0.224 -4.400 1.00 72.94 124 ASP A O 1
ATOM 953 N N . LEU A 1 125 ? -7.796 -1.864 -3.719 1.00 71.62 125 LEU A N 1
ATOM 954 C CA . LEU A 1 125 ? -6.364 -1.666 -3.534 1.00 71.62 125 LEU A CA 1
ATOM 955 C C . LEU A 1 125 ? -5.613 -1.889 -4.854 1.00 71.62 125 LEU A C 1
ATOM 957 O O . LEU A 1 125 ? -5.210 -2.997 -5.195 1.00 71.62 125 LEU A O 1
ATOM 961 N N . VAL A 1 126 ? -5.390 -0.803 -5.596 1.00 74.75 126 VAL A N 1
ATOM 962 C CA . VAL A 1 126 ? -4.577 -0.823 -6.822 1.00 74.75 126 VAL A CA 1
ATOM 963 C C . VAL A 1 126 ? -3.096 -0.742 -6.468 1.00 74.75 126 VAL A C 1
ATOM 965 O O . VAL A 1 126 ? -2.632 0.303 -6.009 1.00 74.75 126 VAL A O 1
ATOM 968 N N . LEU A 1 127 ? -2.352 -1.819 -6.710 1.00 74.94 127 LEU A N 1
ATOM 969 C CA . LEU A 1 127 ? -0.895 -1.835 -6.586 1.00 74.94 127 LEU A CA 1
ATOM 970 C C . LEU A 1 127 ? -0.247 -1.171 -7.798 1.00 74.94 127 LEU A C 1
ATOM 972 O O . LEU A 1 127 ? -0.664 -1.379 -8.937 1.00 74.94 127 LEU A O 1
ATOM 976 N N . GLU A 1 128 ? 0.777 -0.368 -7.540 1.00 75.31 128 GLU A N 1
ATOM 977 C CA . GLU A 1 128 ? 1.628 0.155 -8.604 1.00 75.31 128 GLU A CA 1
ATOM 978 C C . GLU A 1 128 ? 2.576 -0.937 -9.095 1.00 75.31 128 GLU A C 1
ATOM 980 O O . GLU A 1 128 ? 2.933 -1.854 -8.355 1.00 75.31 128 GLU A O 1
ATOM 985 N N . LYS A 1 129 ? 2.974 -0.860 -10.363 1.00 81.19 129 LYS A N 1
ATOM 986 C CA . LYS A 1 129 ? 4.013 -1.748 -10.880 1.00 81.19 129 LYS A CA 1
ATOM 987 C C . LYS A 1 129 ? 5.374 -1.288 -10.371 1.00 81.19 129 LYS A C 1
ATOM 989 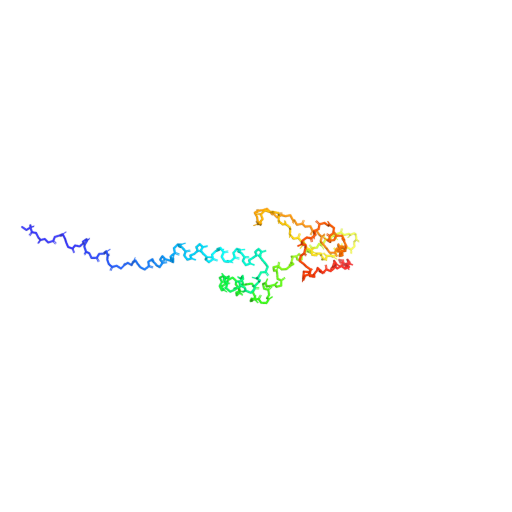O O . LYS A 1 129 ? 5.575 -0.095 -10.146 1.00 81.19 129 LYS A O 1
ATOM 994 N N . ALA A 1 130 ? 6.307 -2.225 -10.221 1.00 82.88 130 ALA A N 1
ATOM 995 C CA . ALA A 1 130 ? 7.704 -1.861 -10.016 1.00 82.88 130 ALA A CA 1
ATOM 996 C C . ALA A 1 130 ? 8.197 -0.980 -11.178 1.00 82.88 130 ALA A C 1
ATOM 998 O O . ALA A 1 130 ? 7.814 -1.189 -12.334 1.00 82.88 130 ALA A O 1
ATOM 999 N N . SER A 1 131 ? 9.033 0.012 -10.876 1.00 83.62 131 SER A N 1
ATOM 1000 C CA . SER A 1 131 ? 9.657 0.831 -11.909 1.00 83.62 131 SER A CA 1
ATOM 1001 C C . SER A 1 131 ? 10.633 -0.015 -12.720 1.00 83.62 131 SER A C 1
ATOM 1003 O O . SER A 1 131 ? 11.308 -0.898 -12.187 1.00 83.62 131 SER A O 1
ATOM 1005 N N . THR A 1 132 ? 10.778 0.301 -14.001 1.00 86.06 132 THR A N 1
ATOM 1006 C CA . THR A 1 132 ? 11.891 -0.224 -14.793 1.00 86.06 132 THR A CA 1
ATOM 1007 C C . THR A 1 132 ? 13.219 0.231 -14.178 1.00 86.06 132 THR A C 1
ATOM 1009 O O . THR A 1 132 ? 13.323 1.406 -13.816 1.00 86.06 132 THR A O 1
ATOM 1012 N N . PRO A 1 133 ? 14.224 -0.652 -14.041 1.00 88.25 133 PRO A N 1
ATOM 1013 C CA . PRO A 1 133 ? 15.535 -0.262 -13.537 1.00 88.25 133 PRO A CA 1
ATOM 1014 C C . PRO A 1 133 ? 16.161 0.847 -14.390 1.00 88.25 133 PRO A C 1
ATOM 1016 O O . PRO A 1 133 ? 16.140 0.770 -15.618 1.00 88.25 133 PRO A O 1
ATOM 1019 N N . VAL A 1 134 ? 16.729 1.863 -13.740 1.00 91.12 134 VAL A N 1
ATOM 1020 C CA . VAL A 1 134 ? 17.425 2.979 -14.400 1.00 91.12 134 VAL A CA 1
ATOM 1021 C C . VAL A 1 134 ? 18.892 2.944 -14.003 1.00 91.12 134 VAL A C 1
ATOM 1023 O O . VAL A 1 134 ? 19.199 2.968 -12.811 1.00 91.12 134 VAL A O 1
ATOM 1026 N N . PHE A 1 135 ? 19.778 2.883 -14.996 1.00 92.50 135 PHE A N 1
ATOM 1027 C CA . PHE A 1 135 ? 21.220 2.990 -14.800 1.00 92.50 135 PHE A CA 1
ATOM 1028 C C . PHE A 1 135 ? 21.644 4.460 -14.750 1.00 92.50 135 PHE A C 1
ATOM 1030 O O . PHE A 1 135 ? 21.282 5.250 -15.622 1.00 92.50 135 PHE A O 1
ATOM 1037 N N . HIS A 1 136 ? 22.439 4.797 -13.744 1.00 90.12 136 HIS A N 1
ATOM 1038 C CA . HIS A 1 136 ? 23.046 6.101 -13.535 1.00 90.12 136 HIS A CA 1
ATOM 1039 C C . HIS A 1 136 ? 24.549 5.939 -13.659 1.00 90.12 136 HIS A C 1
ATOM 1041 O O . HIS A 1 136 ? 25.142 5.122 -12.959 1.00 90.12 136 HIS A O 1
ATOM 1047 N N . LYS A 1 137 ? 25.151 6.709 -14.561 1.00 89.50 137 LYS A N 1
ATOM 1048 C CA . LYS A 1 137 ? 26.600 6.742 -14.732 1.00 89.50 137 LYS A CA 1
ATOM 1049 C C . LYS A 1 137 ? 27.222 7.566 -13.600 1.00 89.50 137 LYS A C 1
ATOM 1051 O O . LYS A 1 137 ? 26.684 8.624 -13.275 1.00 89.50 137 LYS A O 1
ATOM 1056 N N . GLU A 1 138 ? 28.319 7.074 -13.029 1.00 74.12 138 GLU A N 1
ATOM 1057 C CA . GLU A 1 138 ? 29.178 7.846 -12.111 1.00 74.12 138 GLU A CA 1
ATOM 1058 C C . GLU A 1 138 ? 30.035 8.890 -12.842 1.00 74.12 138 GLU A C 1
ATOM 1060 O O . GLU A 1 138 ? 30.448 8.636 -14.003 1.00 74.12 138 GLU A O 1
#

Secondary structure (DSSP, 8-state):
--SSSSSSSSSSSSS--------HHH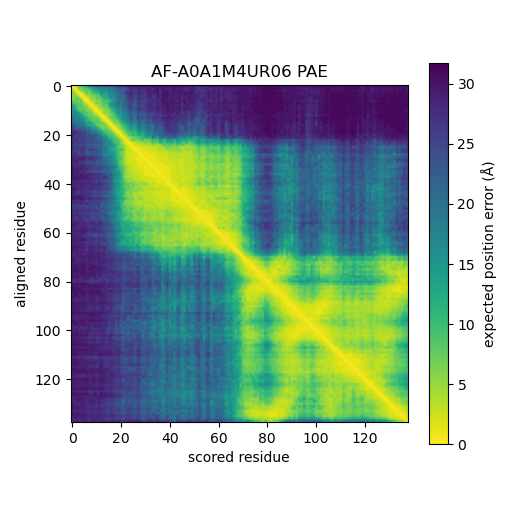HHHHHHHHHHHHHTT-HHHHHHTS-HHHHHHTTSHHHHHHHHH-EEEEEEEEETTEEEEEEEEEEEE-SSSSSS-EEEE-TT--HHHHHHH-TT--TT--PPPPPPPEEEE-

pLDDT: mean 72.85, std 13.61, range [39.69, 92.5]

Foldseek 3Di:
DPDDDPPPPPPPPPDDPPPPPVPPVVVVVLVVQLLVCVVVVVLVSVQVSDDVVVQVVCVHSVSVNVVSQWDKDWDWADDPQFIKIKIFTWDWDDPPSPPDTDIDGCQPPDPVNCCVVPVPDDPVRDGHHIDDIDTDGD

Solvent-accessible surface area (backbone atoms only — not comparable to full-atom values): 8661 Å² total; per-residue (Å²): 134,79,88,87,83,86,75,86,82,79,81,85,84,86,85,84,82,83,70,78,71,69,52,69,67,57,53,53,48,51,51,49,52,33,50,50,19,56,76,70,65,36,59,68,59,28,54,75,68,41,60,66,70,56,38,58,74,50,66,30,69,72,45,41,60,54,50,78,73,49,51,79,43,81,46,78,45,81,49,96,74,29,37,35,37,35,42,33,33,39,43,76,45,52,93,69,81,69,81,50,78,47,76,43,84,44,24,83,65,48,73,68,55,48,43,70,80,35,75,83,58,65,84,86,65,78,79,59,66,42,49,78,74,43,80,43,75,112

Organism: NCBI:txid288992

Sequence (138 aa):
MKSLFLTLFLAFTWSITDVKAQDPVKIKQQATIMANAFFKGDLNTLMDYTYPKVLARSGGKAKMMASIKKIPQHSSINVPGGYVTSTSPLMGISGDGGKTWTFISAGNMGKAELKQLFPKFNHDLVLEKASTPVFHKE